Protein AF-X1JW40-F1 (afdb_monomer)

pLDDT: mean 89.61, std 9.8, range [44.59, 98.31]

Solvent-accessible surface area (backbone atoms only — not comparable to full-atom values): 8718 Å² total; per-residue (Å²): 140,70,78,80,78,55,63,62,66,61,51,50,52,54,52,51,51,52,53,52,46,55,54,49,53,51,51,50,53,51,49,54,50,51,51,52,48,48,53,52,32,52,54,40,53,53,60,67,44,43,33,57,51,41,25,70,76,31,72,86,69,61,15,55,63,53,16,50,55,41,64,71,29,69,68,41,50,51,38,54,53,48,33,69,74,57,43,53,70,64,33,41,51,29,46,51,54,35,50,52,49,52,53,48,26,65,77,68,67,59,78,57,70,66,59,52,49,44,32,51,14,37,27,55,44,35,46,46,28,72,76,65,47,71,86,62,87,73,52,30,63,64,69,36,52,92,82,37,98,64,49,73,72,66,77,78,117

Sequence (157 aa):
MNWLQNPGPALLMVLGGIITWLIKSKIEGLQAIEEKLRKERRSIYTQILDPYICLFADIKSKGPNEALKKITSFNYKKTAFNLNLFGSDEVVWANNNFMKHAYKAETTGIQDPKEMMRLWGKLLLEIRKSLGNKKTKLDEFDMLRAMVKDIDKLEHK

Structure (mmCIF, N/CA/C/O backbone):
data_AF-X1JW40-F1
#
_entry.id   AF-X1JW40-F1
#
loop_
_atom_site.group_PDB
_atom_site.id
_atom_site.type_symbol
_atom_site.label_atom_id
_atom_site.label_alt_id
_atom_site.label_comp_id
_atom_site.label_asym_id
_atom_site.label_entity_id
_atom_site.label_seq_id
_atom_site.pdbx_PDB_ins_code
_atom_site.Cartn_x
_atom_site.Cartn_y
_atom_site.Cartn_z
_atom_site.occupancy
_atom_site.B_iso_or_equiv
_atom_site.auth_seq_id
_atom_site.auth_comp_id
_atom_site.auth_asym_id
_atom_site.auth_atom_id
_atom_site.pdbx_PDB_model_num
ATOM 1 N N . MET A 1 1 ? 43.876 -11.077 -50.157 1.00 48.00 1 MET A N 1
ATOM 2 C CA . MET A 1 1 ? 43.421 -10.186 -49.068 1.00 48.00 1 MET A CA 1
ATOM 3 C C . MET A 1 1 ? 42.065 -9.627 -49.499 1.00 48.00 1 MET A C 1
ATOM 5 O O . MET A 1 1 ? 42.013 -8.538 -50.042 1.00 48.00 1 MET A O 1
ATOM 9 N N . ASN A 1 2 ? 40.988 -10.423 -49.383 1.00 54.75 2 ASN A N 1
ATOM 10 C CA . ASN A 1 2 ? 39.718 -10.184 -50.111 1.00 54.75 2 ASN A CA 1
ATOM 11 C C . ASN A 1 2 ? 38.541 -9.782 -49.201 1.00 54.75 2 ASN A C 1
ATOM 13 O O . ASN A 1 2 ? 37.420 -9.629 -49.673 1.00 54.75 2 ASN A O 1
ATOM 17 N N . TRP A 1 3 ? 38.773 -9.586 -47.900 1.00 54.97 3 TRP A N 1
ATOM 18 C CA . TRP A 1 3 ? 37.713 -9.218 -46.951 1.00 54.97 3 TRP A CA 1
ATOM 19 C C . TRP A 1 3 ? 37.296 -7.735 -47.041 1.00 54.97 3 TRP A C 1
ATOM 21 O O . TRP A 1 3 ? 36.278 -7.357 -46.476 1.00 54.97 3 TRP A O 1
ATOM 31 N N . LEU A 1 4 ? 38.037 -6.916 -47.801 1.00 56.97 4 LEU A N 1
ATOM 32 C CA . LEU A 1 4 ? 37.751 -5.495 -48.050 1.00 56.97 4 LEU A CA 1
ATOM 33 C C . LEU A 1 4 ? 36.862 -5.225 -49.282 1.00 56.97 4 LEU A C 1
ATOM 35 O O . LEU A 1 4 ? 36.508 -4.076 -49.518 1.00 56.97 4 LEU A O 1
ATOM 39 N N . GLN A 1 5 ? 36.481 -6.244 -50.066 1.00 63.66 5 GLN A N 1
ATOM 40 C CA . GLN A 1 5 ? 35.640 -6.050 -51.264 1.00 63.66 5 GLN A CA 1
ATOM 41 C C . GLN A 1 5 ? 34.130 -6.151 -50.999 1.00 63.66 5 GLN A C 1
ATOM 43 O O . GLN A 1 5 ? 33.344 -5.721 -51.839 1.00 63.66 5 GLN A O 1
ATOM 48 N N . ASN A 1 6 ? 33.706 -6.667 -49.840 1.00 70.94 6 ASN A N 1
ATOM 49 C CA . ASN A 1 6 ? 32.296 -6.691 -49.451 1.00 70.94 6 ASN A CA 1
ATOM 50 C C . ASN A 1 6 ? 32.097 -5.866 -48.167 1.00 70.94 6 ASN A C 1
ATOM 52 O O . ASN A 1 6 ? 32.351 -6.387 -47.082 1.00 70.94 6 ASN A O 1
ATOM 56 N N . PRO A 1 7 ? 31.650 -4.598 -48.247 1.00 75.00 7 PRO A N 1
ATOM 57 C CA . PRO A 1 7 ? 31.429 -3.762 -47.065 1.00 75.00 7 PRO A CA 1
ATOM 58 C C . PRO A 1 7 ? 30.207 -4.200 -46.236 1.00 75.00 7 PRO A C 1
ATOM 60 O O . PRO A 1 7 ? 30.015 -3.703 -45.126 1.00 75.00 7 PRO A O 1
ATOM 63 N N . GLY A 1 8 ? 29.396 -5.141 -46.741 1.00 81.12 8 GLY A N 1
ATOM 64 C CA . GLY A 1 8 ? 28.166 -5.620 -46.105 1.00 81.12 8 GLY A CA 1
ATOM 65 C C . GLY A 1 8 ? 28.334 -6.060 -44.644 1.00 81.12 8 GLY A C 1
ATOM 66 O O . GLY A 1 8 ? 27.628 -5.529 -43.789 1.00 81.12 8 GLY A O 1
ATOM 67 N N . PRO A 1 9 ? 29.278 -6.958 -44.301 1.00 86.81 9 PRO A N 1
ATOM 68 C CA . PRO A 1 9 ? 29.478 -7.407 -42.921 1.00 86.81 9 PRO A CA 1
ATOM 69 C C . PRO A 1 9 ? 29.892 -6.285 -41.956 1.00 86.81 9 PRO A C 1
ATOM 71 O O . PRO A 1 9 ? 29.423 -6.249 -40.821 1.00 86.81 9 PRO A O 1
ATOM 74 N N . ALA A 1 10 ? 30.731 -5.343 -42.400 1.00 84.56 10 ALA A N 1
ATOM 75 C CA . ALA A 1 10 ? 31.158 -4.210 -41.577 1.00 84.56 10 ALA A CA 1
ATOM 76 C C . ALA A 1 10 ? 30.002 -3.228 -41.320 1.00 84.56 10 ALA A C 1
ATOM 78 O O . ALA A 1 10 ? 29.781 -2.816 -40.182 1.00 84.56 10 ALA A O 1
ATOM 79 N N . LEU A 1 11 ? 29.214 -2.919 -42.355 1.00 87.75 11 LEU A N 1
ATOM 80 C CA . LEU A 1 11 ? 27.991 -2.120 -42.239 1.00 87.75 11 LEU A CA 1
ATOM 81 C C . LEU A 1 11 ? 26.976 -2.768 -41.295 1.00 87.75 11 LEU A C 1
ATOM 83 O O . LEU A 1 11 ? 26.414 -2.084 -40.443 1.00 87.75 11 LEU A O 1
ATOM 87 N N . LEU A 1 12 ? 26.777 -4.085 -41.391 1.00 89.88 12 LEU A N 1
ATOM 88 C CA . LEU A 1 12 ? 25.870 -4.820 -40.508 1.00 89.88 12 LEU A CA 1
ATOM 89 C C . LEU A 1 12 ? 26.315 -4.775 -39.043 1.00 89.88 12 LEU A C 1
ATOM 91 O O . LEU A 1 12 ? 25.472 -4.590 -38.168 1.00 89.88 12 LEU A O 1
ATOM 95 N N . MET A 1 13 ? 27.617 -4.889 -38.759 1.00 90.31 13 MET A N 1
ATOM 96 C CA . MET A 1 13 ? 28.132 -4.760 -37.389 1.00 90.31 13 MET A CA 1
ATOM 97 C C . MET A 1 13 ? 27.906 -3.356 -36.821 1.00 90.31 13 MET A C 1
ATOM 99 O O . MET A 1 13 ? 27.459 -3.219 -35.682 1.00 90.31 13 MET A O 1
ATOM 103 N N . VAL A 1 14 ? 28.162 -2.314 -37.618 1.00 91.56 14 VAL A N 1
ATOM 104 C CA . VAL A 1 14 ? 27.939 -0.921 -37.199 1.00 91.56 14 VAL A CA 1
ATOM 105 C C . VAL A 1 14 ? 26.451 -0.658 -36.954 1.00 91.56 14 VAL A C 1
ATOM 107 O O . VAL A 1 14 ? 26.084 -0.148 -35.895 1.00 91.56 14 VAL A O 1
ATOM 110 N N . LEU A 1 15 ? 25.580 -1.062 -37.882 1.00 92.31 15 LEU A N 1
ATOM 111 C CA . LEU A 1 15 ? 24.129 -0.916 -37.740 1.00 92.31 15 LEU A CA 1
ATOM 112 C C . LEU A 1 15 ? 23.596 -1.709 -36.540 1.00 92.31 15 LEU A C 1
ATOM 114 O O . LEU A 1 15 ? 22.801 -1.184 -35.762 1.00 92.31 15 LEU A O 1
ATOM 118 N N . GLY A 1 16 ? 24.078 -2.937 -36.339 1.00 92.94 16 GLY A N 1
ATOM 119 C CA . GLY A 1 16 ? 23.731 -3.764 -35.185 1.00 92.94 16 GLY A CA 1
ATOM 120 C C . GLY A 1 16 ? 24.143 -3.128 -33.856 1.00 92.94 16 GLY A C 1
ATOM 121 O O . GLY A 1 16 ? 23.356 -3.127 -32.905 1.00 92.94 16 GLY A O 1
ATOM 122 N N . GLY A 1 17 ? 25.331 -2.516 -33.796 1.00 94.62 17 GLY A N 1
ATOM 123 C CA . GLY A 1 17 ? 25.791 -1.758 -32.631 1.00 94.62 17 GLY A CA 1
ATOM 124 C C . GLY A 1 17 ? 24.898 -0.554 -32.323 1.00 94.62 17 GLY A C 1
ATOM 125 O O . GLY A 1 17 ? 24.481 -0.378 -31.177 1.00 94.62 17 GLY A O 1
ATOM 126 N N . ILE A 1 18 ? 24.536 0.228 -33.346 1.00 94.44 18 ILE A N 1
ATOM 127 C CA . ILE A 1 18 ? 23.662 1.404 -33.201 1.00 94.44 18 ILE A CA 1
ATOM 128 C C . ILE A 1 18 ? 22.269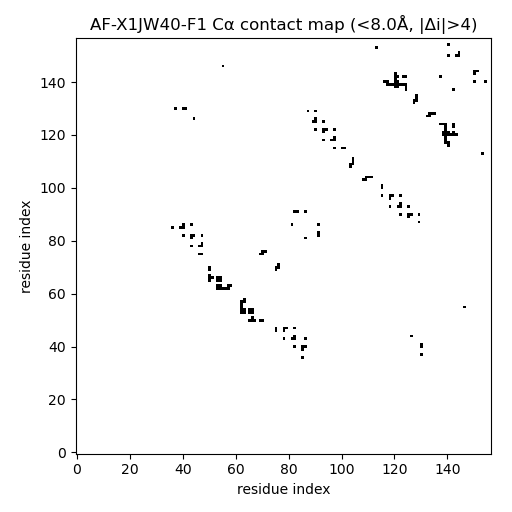 0.993 -32.708 1.00 94.44 18 ILE A C 1
ATOM 130 O O . ILE A 1 18 ? 21.763 1.572 -31.746 1.00 94.44 18 ILE A O 1
ATOM 134 N N . ILE A 1 19 ? 21.659 -0.032 -33.313 1.00 94.44 19 ILE A N 1
ATOM 135 C CA . ILE A 1 19 ? 20.331 -0.528 -32.916 1.00 94.44 19 ILE A CA 1
ATOM 136 C C . ILE A 1 19 ? 20.352 -1.030 -31.467 1.00 94.44 19 ILE A C 1
ATOM 138 O O . ILE A 1 19 ? 19.487 -0.662 -30.670 1.00 94.44 19 ILE A O 1
ATOM 142 N N . THR A 1 20 ? 21.364 -1.821 -31.102 1.00 94.75 20 THR A N 1
ATOM 143 C CA . THR A 1 20 ? 21.522 -2.344 -29.735 1.00 94.75 20 THR A CA 1
ATOM 144 C C . THR A 1 20 ? 21.665 -1.212 -28.721 1.00 94.75 20 THR A C 1
ATOM 146 O O . THR A 1 20 ? 21.021 -1.238 -27.671 1.00 94.75 20 THR A O 1
ATOM 149 N N . TRP A 1 21 ? 22.460 -0.187 -29.039 1.00 95.25 21 TRP A N 1
ATOM 150 C CA . TRP A 1 21 ? 22.638 0.982 -28.181 1.00 95.25 21 TRP A CA 1
ATOM 151 C C . TRP A 1 21 ? 21.336 1.774 -27.999 1.00 95.25 21 TRP A C 1
ATOM 153 O O . TRP A 1 21 ? 20.996 2.125 -26.870 1.00 95.25 21 TRP A O 1
ATOM 163 N N . LEU A 1 22 ? 20.560 1.989 -29.067 1.00 95.12 22 LEU A N 1
ATOM 164 C CA . LEU A 1 22 ? 19.271 2.689 -28.990 1.00 95.12 22 LEU A CA 1
ATOM 165 C C . LEU A 1 22 ? 18.255 1.947 -28.112 1.00 95.12 22 LEU A C 1
ATOM 167 O O . LEU A 1 22 ? 17.568 2.570 -27.299 1.00 95.12 22 LEU A O 1
ATOM 171 N N . ILE A 1 23 ? 18.167 0.620 -28.250 1.00 94.50 23 ILE A N 1
ATOM 172 C CA . ILE A 1 23 ? 17.291 -0.214 -27.416 1.00 94.50 23 ILE A CA 1
ATOM 173 C C . ILE A 1 23 ? 17.741 -0.144 -25.955 1.00 94.50 23 ILE A C 1
ATOM 175 O O . ILE A 1 23 ? 16.928 0.143 -25.074 1.00 94.50 23 ILE A O 1
ATOM 179 N N . LYS A 1 24 ? 19.038 -0.348 -25.697 1.00 94.50 24 LYS A N 1
ATOM 180 C CA . LYS A 1 24 ? 19.620 -0.282 -24.352 1.00 94.50 24 LYS A CA 1
ATOM 181 C C . LYS A 1 24 ? 19.361 1.074 -23.690 1.00 94.50 24 LYS A C 1
ATOM 183 O O . LYS A 1 24 ? 18.864 1.107 -22.571 1.00 94.50 24 LYS A O 1
ATOM 188 N N . SER A 1 25 ? 19.591 2.174 -24.406 1.00 93.38 25 SER A N 1
ATOM 189 C CA . SER A 1 25 ? 19.365 3.535 -23.905 1.00 93.38 25 SER A CA 1
ATOM 190 C C . SER A 1 25 ? 17.902 3.775 -23.502 1.00 93.38 25 SER A C 1
ATOM 192 O O . SER A 1 25 ? 17.632 4.360 -22.452 1.00 93.38 25 SER A O 1
ATOM 194 N N . LYS A 1 26 ? 16.935 3.267 -24.281 1.00 92.94 26 LYS A N 1
ATOM 195 C CA . LYS A 1 26 ? 15.509 3.348 -23.918 1.00 92.94 26 LYS A CA 1
ATOM 196 C C . LYS A 1 26 ? 15.183 2.531 -22.669 1.00 92.94 26 LYS A C 1
ATOM 198 O O . LYS A 1 26 ? 14.447 3.013 -21.812 1.00 92.94 26 LYS A O 1
ATOM 203 N N . ILE A 1 27 ? 15.724 1.317 -22.562 1.00 94.19 27 ILE A N 1
ATOM 204 C CA . ILE A 1 27 ? 15.516 0.446 -21.398 1.00 94.19 27 ILE A CA 1
ATOM 205 C C . ILE A 1 27 ? 16.084 1.097 -20.134 1.00 94.19 27 ILE A C 1
ATOM 207 O O . ILE A 1 27 ? 15.389 1.158 -19.125 1.00 94.19 27 ILE A O 1
ATOM 211 N N . GLU A 1 28 ? 17.301 1.636 -20.194 1.00 93.56 28 GLU A N 1
ATOM 212 C CA . GLU A 1 28 ? 17.934 2.340 -19.072 1.00 93.56 28 GLU A CA 1
ATOM 213 C C . GLU A 1 28 ? 17.123 3.570 -18.646 1.00 93.56 28 GLU A C 1
ATOM 215 O O . GLU A 1 28 ? 16.901 3.787 -17.455 1.00 93.56 28 GLU A O 1
ATOM 220 N N . GLY A 1 29 ? 16.602 4.338 -19.610 1.00 92.12 29 GLY A N 1
ATOM 221 C CA . GLY A 1 29 ? 15.713 5.467 -19.330 1.00 92.12 29 GLY A CA 1
ATOM 222 C C . GLY A 1 29 ? 14.433 5.046 -18.600 1.00 92.12 29 GLY A C 1
ATOM 223 O O . GLY A 1 29 ? 14.050 5.669 -17.608 1.00 92.12 29 GLY A O 1
ATOM 224 N N . LEU A 1 30 ? 13.794 3.960 -19.045 1.00 90.88 30 LEU A N 1
ATOM 225 C CA . LEU A 1 30 ? 12.601 3.406 -18.398 1.00 90.88 30 LEU A CA 1
ATOM 226 C C . LEU A 1 30 ? 12.904 2.881 -16.993 1.00 90.88 30 LEU A C 1
ATOM 228 O O . LEU A 1 30 ? 12.144 3.152 -16.065 1.00 90.88 30 LEU A O 1
ATOM 232 N N . GLN A 1 31 ? 14.027 2.187 -16.816 1.00 91.25 31 GLN A N 1
ATOM 233 C CA . GLN A 1 31 ? 14.470 1.696 -15.513 1.00 91.25 31 GLN A CA 1
ATOM 234 C C . GLN A 1 31 ? 14.739 2.845 -14.538 1.00 91.25 31 GLN A C 1
ATOM 236 O O . GLN A 1 31 ? 14.289 2.786 -13.396 1.00 91.25 31 GLN A O 1
ATOM 241 N N . ALA A 1 32 ? 15.392 3.919 -14.988 1.00 93.25 32 ALA A N 1
ATOM 242 C CA . ALA A 1 32 ? 15.649 5.095 -14.162 1.00 93.25 32 ALA A CA 1
ATOM 243 C C . ALA A 1 32 ? 14.350 5.802 -13.735 1.00 93.25 32 ALA A C 1
ATOM 245 O O . ALA A 1 32 ? 14.230 6.257 -12.593 1.00 93.25 32 ALA A O 1
ATOM 246 N N . ILE A 1 33 ? 13.358 5.886 -14.629 1.00 90.00 33 ILE A N 1
ATOM 247 C CA . ILE A 1 33 ? 12.022 6.402 -14.298 1.00 90.00 33 ILE A CA 1
ATOM 248 C C . ILE A 1 33 ? 11.337 5.480 -13.284 1.00 90.00 33 ILE A C 1
ATOM 250 O O . ILE A 1 33 ? 10.818 5.959 -12.274 1.00 90.00 33 ILE A O 1
ATOM 254 N N . GLU A 1 34 ? 11.364 4.166 -13.509 1.00 88.12 34 GLU A N 1
ATOM 255 C CA . GLU A 1 34 ? 10.744 3.193 -12.611 1.00 88.12 34 GLU A CA 1
ATOM 256 C C . GLU A 1 34 ? 11.374 3.230 -11.214 1.00 88.12 34 GLU A C 1
ATOM 258 O O . GLU A 1 34 ? 10.661 3.167 -10.212 1.00 88.12 34 GLU A O 1
ATOM 263 N N . GLU A 1 35 ? 12.693 3.380 -11.125 1.00 90.19 35 GLU A N 1
ATOM 264 C CA . GLU A 1 35 ? 13.419 3.465 -9.862 1.00 90.19 35 GLU A CA 1
ATOM 265 C C . GLU A 1 35 ? 13.068 4.742 -9.089 1.00 90.19 35 GLU A C 1
ATOM 267 O O . GLU A 1 35 ? 12.774 4.678 -7.889 1.00 90.19 35 GLU A O 1
ATOM 272 N N . LYS A 1 36 ? 12.984 5.890 -9.779 1.00 91.31 36 LYS A N 1
ATOM 273 C CA . LYS A 1 36 ? 12.494 7.145 -9.186 1.00 91.31 36 LYS A CA 1
ATOM 274 C C . LYS A 1 36 ? 11.060 7.002 -8.674 1.00 91.31 36 LYS A C 1
ATOM 276 O O . LYS A 1 36 ? 10.797 7.325 -7.517 1.00 91.31 36 LYS A O 1
ATOM 281 N N . LEU A 1 37 ? 10.155 6.452 -9.485 1.00 89.94 37 LEU A N 1
ATOM 282 C CA . LEU A 1 37 ? 8.763 6.210 -9.092 1.00 89.94 37 LEU A CA 1
ATOM 283 C C . LEU A 1 37 ? 8.656 5.217 -7.932 1.00 89.94 37 LEU A C 1
ATOM 285 O O . LEU A 1 37 ? 7.814 5.370 -7.052 1.00 89.94 37 LEU A O 1
ATOM 289 N N . ARG A 1 38 ? 9.502 4.184 -7.895 1.00 90.38 38 ARG A N 1
ATOM 290 C CA . ARG A 1 38 ? 9.545 3.217 -6.791 1.00 90.38 38 ARG A CA 1
ATOM 291 C C . ARG A 1 38 ? 9.992 3.885 -5.492 1.00 90.38 38 ARG A C 1
ATOM 293 O O . ARG A 1 38 ? 9.405 3.608 -4.447 1.00 90.38 38 ARG A O 1
ATOM 300 N N . LYS A 1 39 ? 10.988 4.774 -5.548 1.00 92.56 39 LYS A N 1
ATOM 301 C CA . LYS A 1 39 ? 11.441 5.553 -4.388 1.00 92.56 39 LYS A CA 1
ATOM 302 C C . LYS A 1 39 ? 10.341 6.484 -3.872 1.00 92.56 39 LYS A C 1
ATOM 304 O O . LYS A 1 39 ? 10.094 6.502 -2.666 1.00 92.56 39 LYS A O 1
ATOM 309 N N . GLU A 1 40 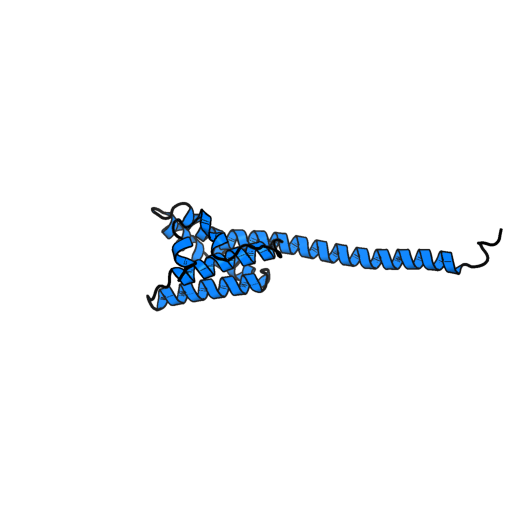? 9.649 7.178 -4.773 1.00 94.38 40 GLU A N 1
ATOM 310 C CA . GLU A 1 40 ? 8.534 8.066 -4.422 1.00 94.38 40 GLU A CA 1
ATOM 311 C C . GLU A 1 40 ? 7.376 7.285 -3.786 1.00 94.38 40 GLU A C 1
ATOM 313 O O . GLU A 1 40 ? 6.946 7.590 -2.673 1.00 94.38 40 GLU A O 1
ATOM 318 N N . ARG A 1 41 ? 6.958 6.181 -4.420 1.00 94.69 41 ARG A N 1
ATOM 319 C CA . ARG A 1 41 ? 5.950 5.258 -3.878 1.00 94.69 41 ARG A CA 1
ATOM 320 C C . ARG A 1 41 ? 6.311 4.755 -2.494 1.00 94.69 41 ARG A C 1
ATOM 322 O O . ARG A 1 41 ? 5.474 4.799 -1.604 1.00 94.69 41 ARG A O 1
ATOM 329 N N . ARG A 1 42 ? 7.555 4.312 -2.283 1.00 95.38 42 ARG A N 1
ATOM 330 C CA . ARG A 1 42 ? 8.016 3.849 -0.967 1.00 95.38 42 ARG A CA 1
ATOM 331 C C . ARG A 1 42 ? 7.835 4.925 0.099 1.00 95.38 42 ARG A C 1
ATOM 333 O O . ARG A 1 42 ? 7.372 4.608 1.188 1.00 95.38 42 ARG A O 1
ATOM 340 N N . SER A 1 43 ? 8.181 6.174 -0.211 1.00 96.12 43 SER A N 1
ATOM 341 C CA . SER A 1 43 ? 7.991 7.298 0.711 1.00 96.12 43 SER A CA 1
ATOM 342 C C . SER A 1 43 ? 6.513 7.503 1.051 1.00 96.12 43 SER A C 1
ATOM 344 O O . SER A 1 43 ? 6.152 7.565 2.226 1.00 96.12 43 SER A O 1
ATOM 346 N N . ILE A 1 44 ? 5.650 7.537 0.033 1.00 97.12 44 ILE A N 1
ATOM 347 C CA . ILE A 1 44 ? 4.203 7.726 0.198 1.00 97.12 44 ILE A CA 1
ATOM 348 C C . ILE A 1 44 ? 3.585 6.576 0.997 1.00 97.12 44 ILE A C 1
ATOM 350 O O . ILE A 1 44 ? 2.821 6.816 1.928 1.00 97.12 44 ILE A O 1
ATOM 354 N N . TYR A 1 45 ? 3.940 5.331 0.676 1.00 96.81 45 TYR A N 1
ATOM 355 C CA . TYR A 1 45 ? 3.435 4.146 1.362 1.00 96.81 45 TYR A CA 1
ATOM 356 C C . TYR A 1 45 ? 3.860 4.123 2.829 1.00 96.81 45 TYR A C 1
ATOM 358 O O . TYR A 1 45 ? 3.039 3.863 3.696 1.00 96.81 45 TYR A O 1
ATOM 366 N N . THR A 1 46 ? 5.105 4.462 3.158 1.00 95.19 46 THR A N 1
ATOM 367 C CA . THR A 1 46 ? 5.508 4.559 4.569 1.00 95.19 46 THR A CA 1
ATOM 368 C C . THR A 1 46 ? 4.692 5.619 5.310 1.00 95.19 46 THR A C 1
ATOM 370 O O . THR A 1 46 ? 4.208 5.369 6.409 1.00 95.19 46 THR A O 1
ATOM 373 N N . GLN A 1 47 ? 4.487 6.787 4.697 1.00 96.00 47 GLN A N 1
ATOM 374 C CA . GLN A 1 47 ? 3.738 7.882 5.314 1.00 96.00 47 GLN A CA 1
ATOM 375 C C . GLN A 1 47 ? 2.240 7.573 5.474 1.00 96.00 47 GLN A C 1
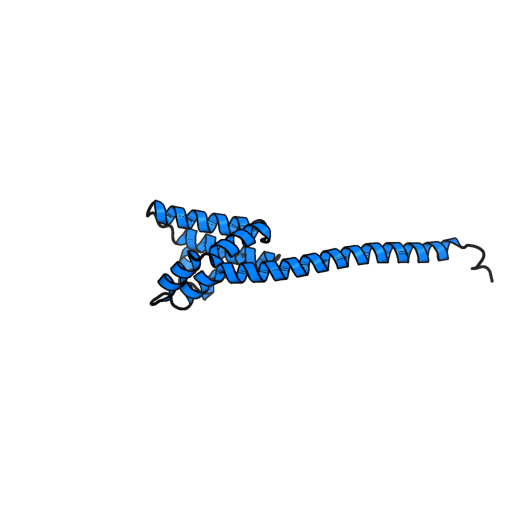ATOM 377 O O . GLN A 1 47 ? 1.647 7.991 6.466 1.00 96.00 47 GLN A O 1
ATOM 382 N N . ILE A 1 48 ? 1.619 6.840 4.538 1.00 95.75 48 ILE A N 1
ATOM 383 C CA . ILE A 1 48 ? 0.207 6.445 4.672 1.00 95.75 48 ILE A CA 1
ATOM 384 C C . ILE A 1 48 ? 0.018 5.376 5.754 1.00 95.75 48 ILE A C 1
ATOM 386 O O . ILE A 1 48 ? -1.029 5.329 6.395 1.00 95.75 48 ILE A O 1
ATOM 390 N N . LEU A 1 49 ? 1.035 4.538 5.984 1.00 94.81 49 LEU A N 1
ATOM 391 C CA . LEU A 1 49 ? 1.006 3.489 7.003 1.00 94.81 49 LEU A CA 1
ATOM 392 C C . LEU A 1 49 ? 1.331 4.010 8.414 1.00 94.81 49 LEU A C 1
ATOM 394 O O . LEU A 1 49 ? 0.953 3.372 9.394 1.00 94.81 49 LEU A O 1
ATOM 398 N N . ASP A 1 50 ? 1.986 5.167 8.529 1.00 93.06 50 ASP A N 1
ATOM 399 C CA . ASP A 1 50 ? 2.481 5.737 9.790 1.00 93.06 50 ASP A CA 1
ATOM 400 C C . ASP A 1 50 ? 1.438 5.805 10.928 1.00 93.06 50 ASP A C 1
ATOM 402 O O . ASP A 1 50 ? 1.744 5.353 12.034 1.00 93.06 50 ASP A O 1
ATOM 406 N N . PRO A 1 51 ? 0.184 6.257 10.714 1.00 92.06 51 PRO A N 1
ATOM 407 C CA . PRO A 1 51 ? -0.793 6.279 11.801 1.00 92.06 51 PRO A CA 1
ATOM 408 C C . PRO A 1 51 ? -1.138 4.884 12.330 1.00 92.06 51 PRO A C 1
ATOM 410 O O . PRO A 1 51 ? -1.370 4.716 13.525 1.00 92.06 51 PRO A O 1
ATOM 413 N N . TYR A 1 52 ? -1.147 3.875 11.460 1.00 88.69 52 TYR A N 1
ATOM 414 C CA . TYR A 1 52 ? -1.424 2.496 11.851 1.00 88.69 52 TYR A CA 1
ATOM 415 C C . TYR A 1 52 ? -0.234 1.893 12.595 1.00 88.69 52 TYR A C 1
ATOM 417 O O . TYR A 1 52 ? -0.429 1.179 13.572 1.00 88.69 52 TYR A O 1
ATOM 425 N N . ILE A 1 53 ? 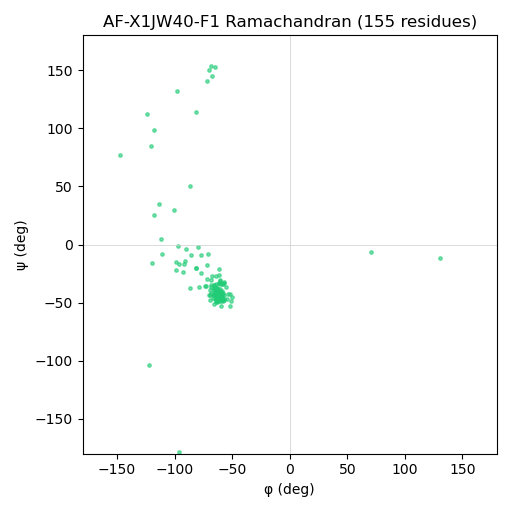0.998 2.240 12.210 1.00 87.00 53 ILE A N 1
ATOM 426 C CA . ILE A 1 53 ? 2.195 1.866 12.976 1.00 87.00 53 ILE A CA 1
ATOM 427 C C . ILE A 1 53 ? 2.099 2.426 14.402 1.00 87.00 53 ILE A C 1
ATOM 429 O O . ILE A 1 53 ? 2.311 1.681 15.356 1.00 87.00 53 ILE A O 1
ATOM 433 N N . CYS A 1 54 ? 1.704 3.696 14.565 1.00 86.62 54 CYS A N 1
ATOM 434 C CA . CYS A 1 54 ? 1.463 4.285 15.888 1.00 86.62 54 CYS A CA 1
ATOM 435 C C . CYS A 1 54 ? 0.369 3.547 16.672 1.00 86.62 54 CYS A C 1
ATOM 437 O O . CYS A 1 54 ? 0.541 3.288 17.862 1.00 86.62 54 CYS A O 1
ATOM 439 N N . LEU A 1 55 ? -0.731 3.175 16.010 1.00 86.75 55 LEU A N 1
ATOM 440 C CA . LEU A 1 55 ? -1.808 2.405 16.630 1.00 86.75 55 LEU A CA 1
ATOM 441 C C . LEU A 1 55 ? -1.305 1.055 17.166 1.00 86.75 55 LEU A C 1
ATOM 443 O O . LEU A 1 55 ? -1.609 0.702 18.302 1.00 86.75 55 LEU A O 1
ATOM 447 N N . PHE A 1 56 ? -0.529 0.312 16.372 1.00 81.12 56 PHE A N 1
ATOM 448 C CA . PHE A 1 56 ? -0.031 -1.016 16.747 1.00 81.12 56 PHE A CA 1
ATOM 449 C C . PHE A 1 56 ? 1.146 -0.980 17.732 1.00 81.12 56 PHE A C 1
ATOM 451 O O . PHE A 1 56 ? 1.326 -1.940 18.480 1.00 81.12 56 PHE A O 1
ATOM 458 N N . ALA A 1 57 ? 1.921 0.107 17.772 1.00 84.44 57 ALA A N 1
ATOM 459 C CA . ALA A 1 57 ? 3.008 0.276 18.737 1.00 84.44 57 ALA A CA 1
ATOM 460 C C . ALA A 1 57 ? 2.495 0.375 20.185 1.00 84.44 57 ALA A C 1
ATOM 462 O O . ALA A 1 57 ? 3.144 -0.125 21.102 1.00 84.44 57 ALA A O 1
ATOM 463 N N . ASP A 1 58 ? 1.325 0.987 20.389 1.00 82.50 58 ASP A N 1
ATOM 464 C CA . ASP A 1 58 ? 0.706 1.124 21.707 1.00 82.50 58 ASP A CA 1
ATOM 465 C C . ASP A 1 58 ? -0.827 1.105 21.624 1.00 82.50 58 ASP A C 1
ATOM 467 O O . ASP A 1 58 ? -1.510 2.122 21.755 1.00 82.50 58 ASP A O 1
ATOM 471 N N . ILE A 1 59 ? -1.376 -0.095 21.441 1.00 77.19 59 ILE A N 1
ATOM 472 C CA . ILE A 1 59 ? -2.823 -0.317 21.294 1.00 77.19 59 ILE A CA 1
ATOM 473 C C . ILE A 1 59 ? -3.597 0.068 22.570 1.00 77.19 59 ILE A C 1
ATOM 475 O O . ILE A 1 59 ? -4.780 0.394 22.501 1.00 77.19 59 ILE A O 1
ATOM 479 N N . LYS A 1 60 ? -2.958 0.002 23.748 1.00 72.38 60 LYS A N 1
ATOM 480 C CA . LYS A 1 60 ? -3.641 0.081 25.052 1.00 72.38 60 LYS A CA 1
ATOM 481 C C . LYS A 1 60 ? -3.595 1.457 25.711 1.00 72.38 60 LYS A C 1
ATOM 483 O O . LYS A 1 60 ? -4.338 1.658 26.669 1.00 72.38 60 LYS A O 1
ATOM 488 N N . SER A 1 61 ? -2.731 2.369 25.262 1.00 81.00 61 SER A N 1
ATOM 489 C CA . SER A 1 61 ? -2.575 3.681 25.897 1.00 81.00 61 SER A CA 1
ATOM 490 C C . SER A 1 61 ? -2.829 4.844 24.927 1.00 81.00 61 SER A C 1
ATOM 492 O O . SER A 1 61 ? -3.985 5.142 24.627 1.00 81.00 61 SER A O 1
ATOM 494 N N . LYS A 1 62 ? -1.802 5.531 24.428 1.00 81.00 62 LYS A N 1
ATOM 495 C CA . LYS A 1 62 ? -1.933 6.773 23.652 1.00 81.00 62 LYS A CA 1
ATOM 496 C C . LYS A 1 62 ? -2.026 6.528 22.148 1.00 81.00 62 LYS A C 1
ATOM 498 O O . LYS A 1 62 ? -2.490 7.417 21.432 1.00 81.00 62 LYS A O 1
ATOM 503 N N . GLY A 1 63 ? -1.648 5.335 21.681 1.00 82.06 63 GLY A N 1
ATOM 504 C CA . GLY A 1 63 ? -1.595 4.981 20.261 1.00 82.06 63 GLY A CA 1
ATOM 505 C C . GLY A 1 63 ? -2.877 5.292 19.483 1.00 82.06 63 GLY A C 1
ATOM 506 O O . GLY A 1 63 ? -2.775 5.962 18.455 1.00 82.06 63 GLY A O 1
ATOM 507 N N . PRO A 1 64 ? -4.087 4.924 19.956 1.00 85.12 64 PRO A N 1
ATOM 508 C CA . PRO A 1 64 ? -5.330 5.236 19.245 1.00 85.12 64 PRO A CA 1
ATOM 509 C C . PRO A 1 64 ? -5.569 6.737 19.033 1.00 85.12 64 PRO A C 1
ATOM 511 O O . PRO A 1 64 ? -5.899 7.166 17.926 1.00 85.12 64 PRO A O 1
ATOM 514 N N . ASN A 1 65 ? -5.347 7.554 20.066 1.00 86.19 65 ASN A N 1
ATOM 515 C CA . ASN A 1 65 ? -5.546 9.003 19.989 1.00 86.19 65 ASN A CA 1
ATOM 516 C C . ASN A 1 65 ? -4.499 9.673 19.087 1.00 86.19 65 ASN A C 1
ATOM 518 O O . ASN A 1 65 ? -4.821 10.578 18.313 1.00 86.19 65 ASN A O 1
ATOM 522 N N . GLU A 1 66 ? -3.246 9.222 19.151 1.00 89.12 66 GLU A N 1
ATOM 523 C CA . GLU A 1 66 ? -2.173 9.724 18.289 1.00 89.12 66 GLU A CA 1
ATOM 524 C C . GLU A 1 66 ? -2.373 9.331 16.823 1.00 89.12 66 GLU A C 1
ATOM 526 O O . GLU A 1 66 ? -2.212 10.170 15.931 1.00 89.12 66 GLU A O 1
ATOM 531 N N . ALA A 1 67 ? -2.786 8.088 16.566 1.00 89.44 67 ALA A N 1
ATOM 532 C CA . ALA A 1 67 ? -3.140 7.609 15.237 1.00 89.44 67 ALA A CA 1
ATOM 533 C C . ALA A 1 67 ? -4.278 8.446 14.638 1.00 89.44 67 ALA A C 1
ATOM 535 O O . ALA A 1 67 ? -4.161 8.938 13.513 1.00 89.44 67 ALA A O 1
ATOM 536 N N . LEU A 1 68 ? -5.340 8.696 15.410 1.00 88.31 68 LEU A N 1
ATOM 537 C CA . LEU A 1 68 ? -6.466 9.521 14.972 1.00 88.31 68 LEU A CA 1
ATOM 538 C C . LEU A 1 68 ? -6.036 10.961 14.648 1.00 88.31 68 LEU A C 1
ATOM 540 O O . LEU A 1 68 ? -6.415 11.514 13.609 1.00 88.31 68 LEU A O 1
ATOM 544 N N . LYS A 1 69 ? -5.185 11.560 15.490 1.00 92.00 69 LYS A N 1
ATOM 545 C CA . LYS A 1 69 ? -4.616 12.893 15.241 1.00 92.00 69 LYS A CA 1
ATOM 546 C C . LYS A 1 69 ? -3.794 12.930 13.949 1.00 92.00 69 LYS A C 1
ATOM 548 O O . LYS A 1 69 ? -3.856 13.909 13.207 1.00 92.00 69 LYS A O 1
ATOM 553 N N . LYS A 1 70 ? -3.038 11.870 13.647 1.00 92.88 70 LYS A N 1
ATOM 554 C CA . LYS A 1 70 ? -2.273 11.771 12.396 1.00 92.88 70 LYS A CA 1
ATOM 555 C C . LYS A 1 70 ? -3.191 11.617 11.181 1.00 92.88 70 LYS A C 1
ATOM 557 O O . LYS A 1 70 ? -3.027 12.382 10.235 1.00 92.88 70 LYS A O 1
ATOM 562 N N . ILE A 1 71 ? -4.186 10.725 11.218 1.00 91.88 71 ILE A N 1
ATOM 563 C CA . ILE A 1 71 ? -5.129 10.473 10.102 1.00 91.88 71 ILE A CA 1
ATOM 564 C C . ILE A 1 71 ? -5.932 11.729 9.721 1.00 91.88 71 ILE A C 1
ATOM 566 O O . ILE A 1 71 ? -6.255 11.951 8.549 1.00 91.88 71 ILE A O 1
ATOM 570 N N . THR A 1 72 ? -6.260 12.571 10.700 1.00 90.56 72 THR A N 1
ATOM 571 C CA . THR A 1 72 ? -7.013 13.819 10.481 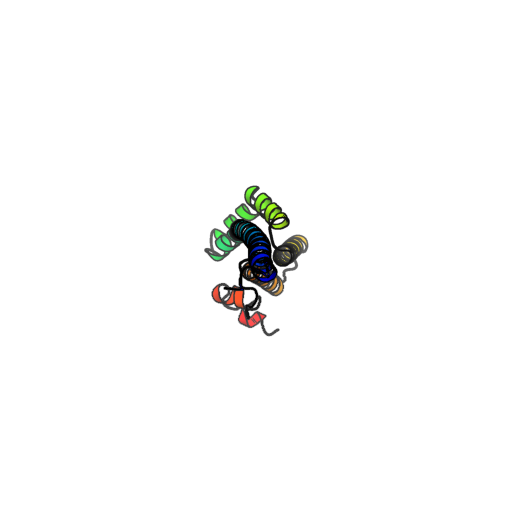1.00 90.56 72 THR A CA 1
ATOM 572 C C . THR A 1 72 ? -6.128 15.006 10.090 1.00 90.56 72 THR A C 1
ATOM 574 O O . THR A 1 72 ? -6.641 16.042 9.673 1.00 90.56 72 THR A O 1
ATOM 577 N N . SER A 1 73 ? -4.801 14.864 10.158 1.00 95.00 73 SER A N 1
ATOM 578 C CA . SER A 1 73 ? -3.864 15.946 9.849 1.00 95.00 73 SER A CA 1
ATOM 579 C C . SER A 1 73 ? -3.817 16.297 8.358 1.00 95.00 73 SER A C 1
ATOM 581 O O . SER A 1 73 ? -3.942 15.436 7.483 1.00 95.00 73 SER A O 1
ATOM 583 N N . PHE A 1 74 ? -3.526 17.568 8.059 1.00 96.12 74 PHE A N 1
ATOM 584 C CA . PHE A 1 74 ? -3.287 18.041 6.691 1.00 96.12 74 PHE A CA 1
ATOM 585 C C . PHE A 1 74 ? -2.206 17.225 5.968 1.00 96.12 74 PHE A C 1
ATOM 587 O O . PHE A 1 74 ? -2.382 16.855 4.809 1.00 96.12 74 PHE A O 1
ATOM 594 N N . ASN A 1 75 ? -1.108 16.899 6.658 1.00 95.00 75 ASN A N 1
ATOM 595 C CA . ASN A 1 75 ? -0.002 16.138 6.076 1.00 95.00 75 ASN A CA 1
ATOM 596 C C . ASN A 1 75 ? -0.447 14.748 5.628 1.00 95.00 75 ASN A C 1
ATOM 598 O O . ASN A 1 75 ? -0.133 14.342 4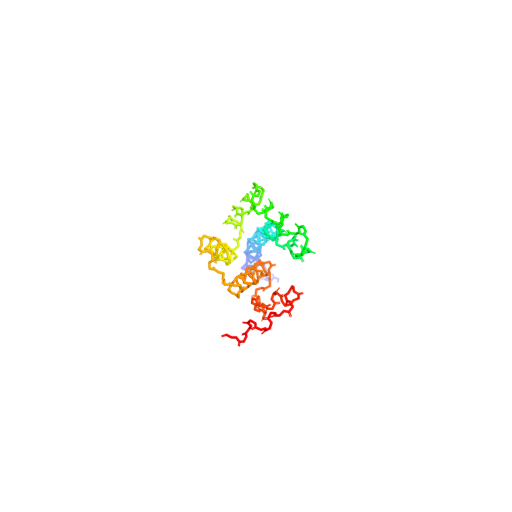.514 1.00 95.00 75 ASN A O 1
ATOM 602 N N . TYR A 1 76 ? -1.234 14.048 6.446 1.00 95.06 76 TYR A N 1
ATOM 603 C CA . TYR A 1 76 ? -1.771 12.751 6.053 1.00 95.06 76 TYR A CA 1
ATOM 604 C C . TYR A 1 76 ? -2.710 12.868 4.850 1.00 95.06 76 TYR A C 1
ATOM 606 O O . TYR A 1 76 ? -2.602 12.084 3.911 1.00 95.06 76 TYR A O 1
ATOM 614 N N . LYS A 1 77 ? -3.589 13.881 4.821 1.00 94.81 77 LYS A N 1
ATOM 615 C CA . LYS A 1 77 ? -4.470 14.118 3.666 1.00 94.81 77 LYS A CA 1
ATOM 616 C C . LYS A 1 77 ? -3.672 14.410 2.397 1.00 94.81 77 LYS A C 1
ATOM 618 O O . LYS A 1 77 ? -3.975 13.836 1.356 1.00 94.81 77 LYS A O 1
ATOM 623 N N . LYS A 1 78 ? -2.611 15.216 2.484 1.00 97.00 78 LYS A N 1
ATOM 624 C CA . LYS A 1 78 ? -1.677 15.452 1.375 1.00 97.00 78 LYS A CA 1
ATOM 625 C C . LYS A 1 78 ? -1.027 14.149 0.897 1.00 97.00 78 LYS A C 1
ATOM 627 O O . LYS A 1 78 ? -0.986 13.898 -0.304 1.00 97.00 78 LYS A O 1
ATOM 632 N N . THR A 1 79 ? -0.578 13.294 1.812 1.00 96.88 79 THR A N 1
ATOM 633 C CA . THR A 1 79 ? -0.030 11.973 1.469 1.00 96.88 79 THR A CA 1
ATOM 634 C C . THR A 1 79 ? -1.075 11.069 0.817 1.00 96.88 79 THR A C 1
ATOM 636 O O . THR A 1 79 ? -0.762 10.403 -0.165 1.00 96.88 79 THR A O 1
ATOM 639 N N . ALA A 1 80 ? -2.322 11.079 1.289 1.00 95.06 80 ALA A N 1
ATOM 640 C CA . ALA A 1 80 ? -3.422 10.340 0.671 1.00 95.06 80 ALA A CA 1
ATOM 641 C C . ALA A 1 80 ? -3.736 10.842 -0.751 1.00 95.06 80 ALA A C 1
ATOM 643 O O . ALA A 1 80 ? -4.006 10.039 -1.641 1.00 95.06 80 ALA A O 1
ATOM 644 N N . PHE A 1 81 ? -3.637 12.150 -1.010 1.00 95.94 81 PHE A N 1
ATOM 645 C CA . PHE A 1 81 ? -3.701 12.682 -2.376 1.00 95.94 81 PHE A CA 1
ATOM 646 C C . PHE A 1 81 ? -2.534 12.183 -3.232 1.00 95.94 81 PHE A C 1
ATOM 648 O O . PHE A 1 81 ? -2.761 11.677 -4.327 1.00 95.94 81 PHE A O 1
ATOM 655 N N . ASN A 1 82 ? -1.304 12.241 -2.720 1.00 96.75 82 ASN A N 1
ATOM 656 C CA . ASN A 1 82 ? -0.132 11.727 -3.432 1.00 96.75 82 ASN A CA 1
ATOM 657 C C . ASN A 1 82 ? -0.225 10.220 -3.710 1.00 96.75 82 ASN A C 1
ATOM 659 O O . ASN A 1 82 ? 0.242 9.765 -4.751 1.00 96.75 82 ASN A O 1
ATOM 663 N N . LEU A 1 83 ? -0.857 9.445 -2.825 1.00 97.38 83 LEU A N 1
ATOM 664 C CA . LEU A 1 83 ? -1.124 8.027 -3.053 1.00 97.38 83 LEU A CA 1
ATOM 665 C C . LEU A 1 83 ? -1.955 7.803 -4.319 1.00 97.38 83 LEU A C 1
ATOM 667 O O . LEU A 1 83 ? -1.622 6.909 -5.086 1.00 97.38 83 LEU A O 1
ATOM 671 N N . ASN A 1 84 ? -2.969 8.634 -4.571 1.00 95.38 84 ASN A N 1
ATOM 672 C CA . ASN A 1 84 ? -3.764 8.553 -5.799 1.00 95.38 84 ASN A CA 1
ATOM 673 C C . ASN A 1 84 ? -2.967 8.929 -7.058 1.00 95.38 84 ASN A C 1
ATOM 675 O O . ASN A 1 84 ? -3.303 8.469 -8.142 1.00 95.38 84 ASN A O 1
ATOM 679 N N . LEU A 1 85 ? -1.934 9.768 -6.933 1.00 94.56 85 LEU A N 1
ATOM 680 C CA . LEU A 1 85 ? -1.134 10.233 -8.072 1.00 94.56 85 LEU A CA 1
ATOM 681 C C . LEU A 1 85 ? 0.009 9.280 -8.430 1.00 94.56 85 LEU A C 1
ATOM 683 O O . LEU A 1 85 ? 0.342 9.126 -9.601 1.00 94.56 85 LEU A O 1
ATOM 687 N N . PHE A 1 86 ? 0.641 8.681 -7.420 1.00 94.44 86 PHE A N 1
ATOM 688 C CA . PHE A 1 86 ? 1.881 7.924 -7.598 1.00 94.44 86 PHE A CA 1
ATOM 689 C C . PHE A 1 86 ? 1.771 6.456 -7.192 1.00 94.44 86 PHE A C 1
ATOM 691 O O . PHE A 1 86 ? 2.658 5.673 -7.531 1.00 94.44 86 PHE A O 1
ATOM 698 N N . GLY A 1 87 ? 0.739 6.060 -6.442 1.00 94.62 87 GLY A N 1
ATOM 699 C CA . GLY A 1 87 ? 0.511 4.662 -6.088 1.00 94.62 87 GLY A CA 1
ATOM 700 C C . GLY A 1 87 ? 0.208 3.809 -7.321 1.00 94.62 87 GLY A C 1
ATOM 701 O O . GLY A 1 87 ? -0.300 4.317 -8.312 1.00 94.62 87 GLY A O 1
ATOM 702 N N . SER A 1 88 ? 0.524 2.509 -7.276 1.00 94.81 88 SER A N 1
ATOM 703 C CA . SER A 1 88 ? -0.000 1.593 -8.293 1.00 94.81 88 SER A CA 1
ATOM 704 C C . SER A 1 88 ? -1.508 1.429 -8.127 1.00 94.81 88 SER A C 1
ATOM 706 O O . SER A 1 88 ? -2.024 1.549 -7.009 1.00 94.81 88 SER A O 1
ATOM 708 N N . ASP A 1 89 ? -2.186 1.106 -9.222 1.00 96.81 89 ASP A N 1
ATOM 709 C CA . ASP A 1 89 ? -3.640 0.959 -9.278 1.00 96.81 89 ASP A CA 1
ATOM 710 C C . ASP A 1 89 ? -4.166 0.007 -8.196 1.00 96.81 89 ASP A C 1
ATOM 712 O O . ASP A 1 89 ? -5.129 0.318 -7.496 1.00 96.81 89 ASP A O 1
ATOM 716 N N . GLU A 1 90 ? -3.480 -1.116 -7.970 1.00 97.75 90 GLU A N 1
ATOM 717 C CA . GLU A 1 90 ? -3.877 -2.112 -6.974 1.00 97.75 90 GLU A CA 1
ATOM 718 C C . GLU A 1 90 ? -3.782 -1.574 -5.544 1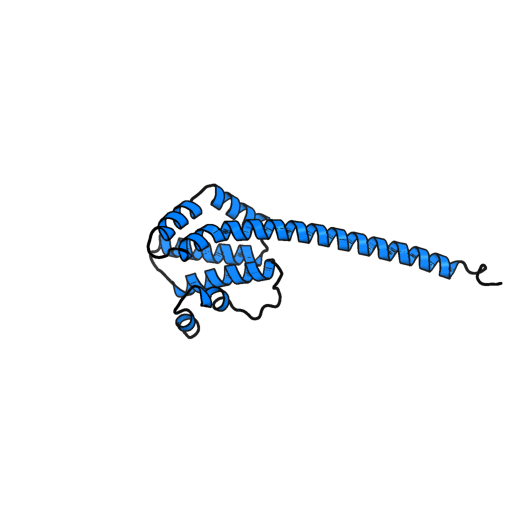.00 97.75 90 GLU A C 1
ATOM 720 O O . GLU A 1 90 ? -4.641 -1.867 -4.711 1.00 97.75 90 GLU A O 1
ATOM 725 N N . VAL A 1 91 ? -2.766 -0.753 -5.253 1.00 97.94 91 VAL A N 1
ATOM 726 C CA . VAL A 1 91 ? -2.611 -0.120 -3.937 1.00 97.94 91 VAL A CA 1
ATOM 727 C C . VAL A 1 91 ? -3.684 0.939 -3.728 1.00 97.94 91 VAL A C 1
ATOM 729 O O . VAL A 1 91 ? -4.277 1.001 -2.651 1.00 97.94 91 VAL A O 1
ATOM 732 N N . VAL A 1 92 ? -3.954 1.756 -4.749 1.00 98.06 92 VAL A N 1
ATOM 733 C CA . VAL A 1 92 ? -5.011 2.772 -4.697 1.00 98.06 92 VAL A CA 1
ATOM 734 C C . VAL A 1 92 ? -6.367 2.104 -4.464 1.00 98.06 92 VAL A C 1
ATOM 736 O O . VAL A 1 92 ? -7.100 2.507 -3.560 1.00 98.06 92 VAL A O 1
ATOM 739 N N . TRP A 1 93 ? -6.680 1.029 -5.192 1.00 98.31 93 TRP A N 1
ATOM 740 C CA . TRP A 1 93 ? -7.903 0.256 -4.977 1.00 98.31 93 TRP A CA 1
ATOM 741 C C . TRP A 1 93 ? -7.987 -0.353 -3.581 1.00 98.31 93 TRP A C 1
ATOM 743 O O . TRP A 1 93 ? -9.022 -0.217 -2.925 1.00 98.31 93 TRP A O 1
ATOM 753 N N . ALA A 1 94 ? -6.919 -0.991 -3.099 1.00 98.31 94 ALA A N 1
ATOM 754 C CA . ALA A 1 94 ? -6.906 -1.581 -1.765 1.00 98.31 94 ALA A CA 1
ATOM 755 C C . ALA A 1 94 ? -7.126 -0.519 -0.674 1.00 98.31 94 ALA A C 1
ATOM 757 O O . ALA A 1 94 ? -7.955 -0.713 0.215 1.00 98.31 94 ALA A O 1
ATOM 758 N N . ASN A 1 95 ? -6.461 0.636 -0.787 1.00 97.44 95 ASN A N 1
ATOM 759 C CA . ASN A 1 95 ? -6.620 1.749 0.145 1.00 97.44 95 ASN A CA 1
ATOM 760 C C . ASN A 1 95 ? -8.043 2.321 0.117 1.00 97.44 95 ASN A C 1
ATOM 762 O O . ASN A 1 95 ? -8.642 2.551 1.165 1.00 97.44 95 ASN A O 1
ATOM 766 N N . ASN A 1 96 ? -8.609 2.519 -1.074 1.00 97.12 96 ASN A N 1
ATOM 767 C CA . ASN A 1 96 ? -9.956 3.064 -1.219 1.00 97.12 96 ASN A CA 1
ATOM 768 C C . ASN A 1 96 ? -11.013 2.125 -0.631 1.00 97.12 96 ASN A C 1
ATOM 770 O O . ASN A 1 96 ? -11.917 2.586 0.064 1.00 97.12 96 ASN A O 1
ATOM 774 N N . ASN A 1 97 ? -10.883 0.814 -0.852 1.00 97.75 97 ASN A N 1
ATOM 775 C CA . ASN A 1 97 ? -11.786 -0.178 -0.267 1.00 97.75 97 ASN A CA 1
ATOM 776 C C . ASN A 1 97 ? -11.684 -0.209 1.260 1.00 97.75 97 ASN A C 1
ATOM 778 O O . ASN A 1 97 ? -12.711 -0.204 1.940 1.00 97.75 97 ASN A O 1
ATOM 782 N N . PHE A 1 98 ? -10.462 -0.167 1.792 1.00 96.12 98 PHE A N 1
ATOM 783 C CA . PHE A 1 98 ? -10.212 -0.100 3.227 1.00 96.12 98 PHE A CA 1
ATOM 784 C C . PHE A 1 98 ? -10.831 1.154 3.866 1.00 96.12 98 PHE A C 1
ATOM 786 O O . PHE A 1 98 ? -11.642 1.047 4.786 1.00 96.12 98 PHE A O 1
ATOM 793 N N . MET A 1 99 ? -10.543 2.342 3.326 1.00 93.81 99 MET A N 1
ATOM 794 C CA . MET A 1 99 ? -11.068 3.605 3.858 1.00 93.81 99 MET A CA 1
ATOM 795 C C . MET A 1 99 ? -12.588 3.718 3.713 1.00 93.81 99 MET A C 1
ATOM 797 O O . MET A 1 99 ? -13.262 4.176 4.633 1.00 93.81 99 MET A O 1
ATOM 801 N N . LYS A 1 100 ? -13.156 3.254 2.592 1.00 95.06 100 LYS A N 1
ATOM 802 C CA . LYS A 1 100 ? -14.613 3.191 2.402 1.00 95.06 100 LYS A CA 1
ATOM 803 C C . LYS A 1 100 ? -15.275 2.322 3.470 1.00 95.06 100 LYS A C 1
ATOM 805 O O . LYS A 1 100 ? -16.324 2.699 3.987 1.00 95.06 100 LYS A O 1
ATOM 810 N N . HIS A 1 101 ? -14.681 1.173 3.793 1.00 94.88 101 HIS A N 1
ATOM 811 C CA . HIS A 1 101 ? -15.199 0.293 4.836 1.00 94.88 101 HIS A CA 1
ATOM 812 C C . HIS A 1 101 ? -15.119 0.960 6.219 1.00 94.88 101 HIS A C 1
ATOM 814 O O . HIS A 1 101 ? -16.109 0.950 6.947 1.00 94.88 101 HIS A O 1
ATOM 820 N N . ALA A 1 102 ? -14.004 1.628 6.540 1.00 90.81 102 ALA A N 1
ATOM 821 C CA . ALA A 1 102 ? -13.847 2.399 7.778 1.00 90.81 102 ALA A CA 1
ATOM 822 C C . ALA A 1 102 ? -14.903 3.501 7.938 1.00 90.81 102 ALA A C 1
ATOM 824 O O . ALA A 1 102 ? -15.577 3.553 8.966 1.00 90.81 102 ALA A O 1
ATOM 825 N N . TYR A 1 103 ? -15.128 4.318 6.907 1.00 91.31 103 TYR A N 1
ATOM 826 C CA . TYR A 1 103 ? -16.156 5.363 6.957 1.00 91.31 103 TYR A CA 1
ATOM 827 C C . TYR A 1 103 ? -17.575 4.798 7.045 1.00 91.31 103 TYR A C 1
ATOM 829 O O . TYR A 1 103 ? -18.434 5.362 7.723 1.00 91.31 103 TYR A O 1
ATOM 837 N N . LYS A 1 104 ? -17.846 3.660 6.397 1.00 93.12 104 LYS A N 1
ATOM 838 C CA . LYS A 1 104 ? -19.140 2.983 6.532 1.00 93.12 104 LYS A CA 1
ATOM 839 C C . LYS A 1 104 ? -19.370 2.494 7.966 1.00 93.12 104 LYS A C 1
ATOM 841 O O . LYS A 1 104 ? -20.463 2.679 8.497 1.00 93.12 104 LYS A O 1
ATOM 846 N N . ALA A 1 105 ? -18.363 1.893 8.591 1.00 91.00 105 ALA A N 1
ATOM 847 C CA . ALA A 1 105 ? -18.458 1.420 9.969 1.00 91.00 105 ALA A CA 1
ATOM 848 C C . ALA A 1 105 ? -18.663 2.579 10.963 1.00 91.00 105 ALA A C 1
ATOM 850 O O . ALA A 1 105 ? -19.469 2.466 11.882 1.00 91.00 105 ALA A O 1
ATOM 851 N N . GLU A 1 106 ? -17.996 3.715 10.738 1.00 87.31 106 GLU A N 1
ATOM 852 C CA . GLU A 1 106 ? -18.174 4.944 11.524 1.00 87.31 106 GLU A CA 1
ATOM 853 C C . GLU A 1 106 ? -19.593 5.517 11.391 1.00 87.31 106 GLU A C 1
ATOM 855 O O . GLU A 1 106 ? -20.249 5.799 12.389 1.00 87.31 106 GLU A O 1
ATOM 860 N N . THR A 1 107 ? -20.094 5.647 10.161 1.00 91.00 107 THR A N 1
ATOM 861 C CA . THR A 1 107 ? -21.406 6.262 9.887 1.00 91.00 107 THR A CA 1
ATOM 862 C C . THR A 1 107 ? -22.593 5.394 10.292 1.00 91.00 107 THR A C 1
ATOM 864 O O . THR A 1 107 ? -23.619 5.919 10.713 1.00 91.00 107 THR A O 1
ATOM 867 N N . THR A 1 108 ? -22.482 4.073 10.146 1.00 90.38 108 THR A N 1
ATOM 868 C CA . THR A 1 108 ? -23.589 3.140 10.424 1.00 90.38 108 THR A CA 1
ATOM 869 C C . THR A 1 108 ? -23.531 2.534 11.823 1.00 90.38 108 THR A C 1
ATOM 871 O O . THR A 1 108 ? -24.512 1.944 12.267 1.00 90.38 108 THR A O 1
ATOM 874 N N . GLY A 1 109 ? -22.381 2.611 12.500 1.00 87.06 109 GLY A N 1
ATOM 875 C CA . GLY A 1 109 ? -22.121 1.910 13.759 1.00 87.06 109 GLY A CA 1
ATOM 876 C C . GLY A 1 109 ? -21.965 0.389 13.618 1.00 87.06 109 GLY A C 1
ATOM 877 O O . GLY A 1 109 ? -21.596 -0.272 14.588 1.00 87.06 109 GLY A O 1
ATOM 878 N N . ILE A 1 110 ? -22.208 -0.183 12.432 1.00 84.62 110 ILE A N 1
ATOM 879 C CA . ILE A 1 110 ? -22.063 -1.618 12.167 1.00 84.62 110 ILE A CA 1
ATOM 880 C C . ILE A 1 110 ? -20.588 -1.917 11.913 1.00 84.62 110 ILE A C 1
ATOM 882 O O . ILE A 1 110 ? -20.015 -1.486 10.914 1.00 84.62 110 ILE A O 1
ATOM 886 N N . GLN A 1 111 ? -19.982 -2.679 12.819 1.00 88.12 111 GLN A N 1
ATOM 887 C CA . GLN A 1 111 ? -18.581 -3.076 12.734 1.00 88.12 111 GLN A CA 1
ATOM 888 C C . GLN A 1 111 ? -18.462 -4.481 12.139 1.00 88.12 111 GLN A C 1
ATOM 890 O O . GLN A 1 111 ? -19.112 -5.412 12.614 1.00 88.12 111 GLN A O 1
ATOM 895 N N . ASP A 1 112 ? -17.575 -4.646 11.158 1.00 90.50 112 ASP A N 1
ATOM 896 C CA . ASP A 1 112 ? -17.096 -5.952 10.694 1.00 90.50 112 ASP A CA 1
ATOM 897 C C . ASP A 1 112 ? -15.569 -6.015 10.869 1.00 90.50 112 ASP A C 1
ATOM 899 O O . ASP A 1 112 ? -14.803 -5.694 9.955 1.00 90.50 112 ASP A O 1
ATOM 903 N N . PRO A 1 113 ? -15.090 -6.384 12.073 1.00 87.88 113 PRO A N 1
ATOM 904 C CA . PRO A 1 113 ? -13.661 -6.412 12.361 1.00 87.88 113 PRO A CA 1
ATOM 905 C C . PRO A 1 113 ? -12.888 -7.375 11.457 1.00 87.88 113 PRO A C 1
ATOM 907 O O . PRO A 1 113 ? -11.724 -7.117 11.151 1.00 87.88 113 PRO A O 1
ATOM 910 N N . LYS A 1 114 ? -13.520 -8.476 11.020 1.00 89.88 114 LYS A N 1
ATOM 911 C CA . LYS A 1 114 ? -12.888 -9.463 10.140 1.00 89.88 114 LYS A CA 1
ATOM 912 C C . LYS A 1 114 ? -12.604 -8.844 8.780 1.00 89.88 114 LYS A C 1
ATOM 914 O O . LYS A 1 114 ? -11.467 -8.907 8.315 1.00 89.88 114 LYS A O 1
ATOM 919 N N . GLU A 1 115 ? -13.609 -8.221 8.172 1.00 93.19 115 GLU A N 1
ATOM 920 C CA . GLU A 1 115 ? -13.440 -7.566 6.877 1.00 9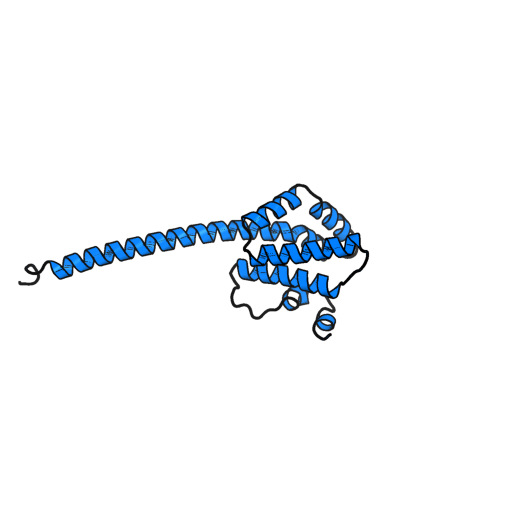3.19 115 GLU A CA 1
ATOM 921 C C . GLU A 1 115 ? -12.478 -6.374 6.970 1.00 93.19 115 GLU A C 1
ATOM 923 O O . GLU A 1 115 ? -11.628 -6.205 6.096 1.00 93.19 115 GLU A O 1
ATOM 928 N N . MET A 1 116 ? -12.517 -5.608 8.066 1.00 91.56 116 MET A N 1
ATOM 929 C CA . MET A 1 116 ? -11.549 -4.536 8.322 1.00 91.56 116 MET A CA 1
ATOM 930 C C . MET A 1 116 ? -10.103 -5.053 8.329 1.00 91.56 116 MET A C 1
ATOM 932 O O . MET A 1 116 ? -9.230 -4.478 7.675 1.00 91.56 116 MET A O 1
ATOM 936 N N . MET A 1 117 ? -9.846 -6.157 9.040 1.00 90.88 117 MET A N 1
ATOM 937 C CA . MET A 1 117 ? -8.525 -6.791 9.087 1.00 90.88 117 MET A CA 1
ATOM 938 C C . MET A 1 117 ? -8.119 -7.345 7.721 1.00 90.88 117 MET A C 1
ATOM 940 O O . MET A 1 117 ? -6.994 -7.111 7.283 1.00 90.88 117 MET A O 1
ATOM 944 N N . ARG A 1 118 ? -9.032 -8.008 7.004 1.00 94.81 118 ARG A N 1
ATOM 945 C CA . ARG A 1 118 ? -8.763 -8.525 5.656 1.00 94.81 118 ARG A CA 1
ATOM 946 C C . ARG A 1 118 ? -8.380 -7.403 4.686 1.00 94.81 118 ARG A C 1
ATOM 948 O O . ARG A 1 118 ? -7.391 -7.522 3.967 1.00 94.81 118 ARG A O 1
ATOM 955 N N . LEU A 1 119 ? -9.118 -6.290 4.688 1.00 96.19 119 LEU A N 1
ATOM 956 C CA . LEU A 1 119 ? -8.843 -5.122 3.842 1.00 96.19 119 LEU A CA 1
ATOM 957 C C . LEU A 1 119 ? -7.521 -4.434 4.205 1.00 96.19 119 LEU A C 1
ATOM 959 O O . LEU A 1 119 ? -6.779 -4.022 3.312 1.00 96.19 119 LEU A O 1
ATOM 963 N N . TRP A 1 120 ? -7.193 -4.352 5.495 1.00 94.50 120 TRP A N 1
ATOM 964 C CA . TRP A 1 120 ? -5.899 -3.846 5.951 1.00 94.50 120 TRP A CA 1
ATOM 965 C C . TRP A 1 120 ? -4.738 -4.727 5.472 1.00 94.50 120 TRP A C 1
ATOM 967 O O . TRP A 1 120 ? -3.779 -4.239 4.870 1.00 94.50 120 TRP A O 1
ATOM 977 N N . GLY A 1 121 ? -4.852 -6.041 5.663 1.00 95.62 121 GLY A N 1
ATOM 978 C CA . GLY A 1 121 ? -3.884 -7.018 5.172 1.00 95.62 121 GLY A CA 1
ATOM 979 C C . GLY A 1 121 ? -3.715 -6.960 3.653 1.00 95.62 121 GLY A C 1
ATOM 980 O O . GLY A 1 121 ? -2.592 -6.967 3.142 1.00 95.62 121 GLY A O 1
ATOM 981 N N . LYS A 1 122 ? -4.826 -6.785 2.927 1.00 97.81 122 LYS A N 1
ATOM 982 C CA . LYS A 1 122 ? -4.837 -6.598 1.473 1.00 97.81 122 LYS A CA 1
ATOM 983 C C . LYS A 1 122 ? -4.056 -5.357 1.046 1.00 97.81 122 LYS A C 1
ATOM 985 O O . LYS A 1 122 ? -3.261 -5.439 0.113 1.00 97.81 122 LYS A O 1
ATOM 990 N N . LEU A 1 123 ? -4.229 -4.228 1.735 1.00 97.81 123 LEU A N 1
ATOM 991 C CA . LEU A 1 123 ? -3.460 -3.009 1.467 1.00 97.81 123 LEU A CA 1
ATOM 992 C C . LEU A 1 123 ? -1.951 -3.240 1.643 1.00 97.81 123 LEU A C 1
ATOM 994 O O . LEU A 1 123 ? -1.169 -2.885 0.758 1.00 97.81 123 LEU A O 1
ATOM 998 N N . LEU A 1 124 ? -1.534 -3.888 2.735 1.00 96.88 124 LEU A N 1
ATOM 999 C CA . LEU A 1 124 ? -0.122 -4.222 2.964 1.00 96.88 124 LEU A CA 1
ATOM 1000 C C . LEU A 1 124 ? 0.436 -5.154 1.880 1.00 96.88 124 LEU A C 1
ATOM 1002 O O . LEU A 1 124 ? 1.564 -4.960 1.416 1.00 96.88 124 LEU A O 1
ATOM 1006 N N . LEU A 1 125 ? -0.350 -6.146 1.459 1.00 98.00 125 LEU A N 1
ATOM 1007 C CA . LEU A 1 125 ? 0.032 -7.093 0.418 1.00 98.00 125 LEU A CA 1
ATOM 1008 C C . LEU A 1 125 ? 0.259 -6.391 -0.929 1.00 98.00 125 LEU A C 1
ATOM 1010 O O . LEU A 1 125 ? 1.282 -6.618 -1.580 1.00 98.00 125 LEU A O 1
ATOM 1014 N N . GLU A 1 126 ? -0.656 -5.511 -1.341 1.00 98.06 126 GLU A N 1
ATOM 1015 C CA . GLU A 1 126 ? -0.518 -4.772 -2.601 1.00 98.06 126 GLU A CA 1
ATOM 1016 C C . GLU A 1 126 ? 0.643 -3.764 -2.548 1.00 98.06 126 GLU A C 1
ATOM 1018 O O . GLU A 1 126 ? 1.412 -3.660 -3.508 1.00 98.06 126 GLU A O 1
ATOM 1023 N N . ILE A 1 127 ? 0.881 -3.109 -1.403 1.00 97.44 127 ILE A N 1
ATOM 1024 C CA . ILE A 1 127 ? 2.079 -2.275 -1.191 1.00 97.44 127 ILE A CA 1
ATOM 1025 C C . ILE A 1 127 ? 3.351 -3.114 -1.375 1.00 97.44 127 ILE A C 1
ATOM 1027 O O . ILE A 1 127 ? 4.264 -2.724 -2.109 1.00 97.44 127 ILE A O 1
ATOM 1031 N N . ARG A 1 128 ? 3.411 -4.302 -0.761 1.00 95.94 128 ARG A N 1
ATOM 1032 C CA . ARG A 1 128 ? 4.560 -5.215 -0.858 1.00 95.94 128 ARG A CA 1
ATOM 1033 C C . ARG A 1 128 ? 4.842 -5.628 -2.311 1.00 95.94 128 ARG A C 1
ATOM 1035 O O . ARG A 1 128 ? 6.012 -5.677 -2.715 1.00 95.94 128 ARG A O 1
ATOM 1042 N N . LYS A 1 129 ? 3.795 -5.913 -3.094 1.00 96.69 129 LYS A N 1
ATOM 1043 C CA . LYS A 1 129 ? 3.886 -6.256 -4.526 1.00 96.69 129 LYS A CA 1
ATOM 1044 C C . LYS A 1 129 ? 4.361 -5.070 -5.364 1.00 96.69 129 LYS A C 1
ATOM 1046 O O . LYS A 1 129 ? 5.297 -5.231 -6.151 1.00 96.69 129 LYS A O 1
ATOM 1051 N N . SER A 1 130 ? 3.787 -3.887 -5.139 1.00 95.25 130 SER A N 1
ATOM 1052 C CA . SER A 1 130 ? 4.159 -2.631 -5.808 1.00 95.25 130 SER A CA 1
ATOM 1053 C C . SER A 1 130 ? 5.637 -2.268 -5.586 1.00 95.25 130 SER A C 1
ATOM 1055 O O . SER A 1 130 ? 6.315 -1.800 -6.504 1.00 95.25 130 SER A O 1
ATOM 1057 N N . LEU A 1 131 ? 6.190 -2.590 -4.410 1.00 93.88 131 LEU A N 1
ATOM 1058 C CA . LEU A 1 131 ? 7.608 -2.397 -4.077 1.00 93.88 131 LEU A CA 1
ATOM 1059 C C . LEU A 1 131 ? 8.569 -3.467 -4.635 1.00 93.88 131 LEU A C 1
ATOM 1061 O O . LEU A 1 131 ? 9.778 -3.331 -4.458 1.00 93.88 131 LEU A O 1
ATOM 1065 N N . GLY A 1 132 ? 8.072 -4.498 -5.326 1.00 91.81 132 GLY A N 1
ATOM 1066 C CA . GLY A 1 132 ? 8.903 -5.459 -6.066 1.00 91.81 132 GLY A CA 1
ATOM 1067 C C . GLY A 1 132 ? 8.599 -6.934 -5.801 1.00 91.81 132 GLY A C 1
ATOM 1068 O O . GLY A 1 132 ? 9.041 -7.791 -6.564 1.00 91.81 132 GLY A O 1
ATOM 1069 N N . ASN A 1 133 ? 7.801 -7.270 -4.784 1.00 94.38 133 ASN A N 1
ATOM 1070 C CA . ASN A 1 133 ? 7.506 -8.666 -4.429 1.00 94.38 133 ASN A CA 1
ATOM 1071 C C . ASN A 1 133 ? 6.317 -9.237 -5.223 1.00 94.38 133 ASN A C 1
ATOM 1073 O O . ASN A 1 133 ? 5.387 -9.797 -4.644 1.00 94.38 133 ASN A O 1
ATOM 1077 N N . LYS A 1 134 ? 6.325 -9.092 -6.553 1.00 92.81 134 LYS A N 1
ATOM 1078 C CA . LYS A 1 134 ? 5.175 -9.431 -7.416 1.00 92.81 134 LYS A CA 1
ATOM 1079 C C . LYS A 1 134 ? 4.748 -10.906 -7.348 1.00 92.81 134 LYS A C 1
ATOM 1081 O O . LYS A 1 134 ? 3.574 -11.201 -7.515 1.00 92.81 134 LYS A O 1
ATOM 1086 N N . LYS A 1 135 ? 5.686 -11.828 -7.096 1.00 94.31 135 LYS A N 1
ATOM 1087 C CA . LYS A 1 135 ? 5.459 -13.290 -7.063 1.00 94.31 135 LYS A CA 1
ATOM 1088 C C . LYS A 1 135 ? 5.330 -13.852 -5.640 1.00 94.31 135 LYS A C 1
ATOM 1090 O O . LYS A 1 135 ? 5.763 -14.970 -5.372 1.00 94.31 135 LYS A O 1
ATOM 1095 N N . THR A 1 136 ? 4.829 -13.053 -4.701 1.00 95.50 136 THR A N 1
ATOM 1096 C CA . THR A 1 136 ? 4.636 -13.514 -3.322 1.00 95.50 136 THR A CA 1
ATOM 1097 C C . THR A 1 136 ? 3.544 -14.584 -3.242 1.00 95.50 136 THR A C 1
ATOM 1099 O O . THR A 1 136 ? 2.578 -14.539 -3.998 1.00 95.50 136 THR A O 1
ATOM 1102 N N . LYS A 1 137 ? 3.724 -15.547 -2.333 1.00 96.31 137 LYS A N 1
ATOM 1103 C CA . LYS A 1 137 ? 2.716 -16.558 -1.980 1.00 96.31 137 LYS A CA 1
ATOM 1104 C C . LYS A 1 137 ? 1.927 -16.190 -0.719 1.00 96.31 137 LYS A C 1
ATOM 1106 O O . LYS A 1 137 ? 1.078 -16.969 -0.319 1.00 96.31 137 LYS A O 1
ATOM 1111 N N . LEU A 1 138 ? 2.259 -15.057 -0.094 1.00 95.81 138 LEU A N 1
ATOM 1112 C CA . LEU A 1 138 ? 1.572 -14.566 1.096 1.00 95.81 138 LEU A CA 1
ATOM 1113 C C . LEU A 1 138 ? 0.190 -14.051 0.707 1.00 95.81 138 LEU A C 1
ATOM 1115 O O . LEU A 1 138 ? 0.055 -13.380 -0.325 1.00 95.81 138 LEU A O 1
ATOM 1119 N N . ASP A 1 139 ? -0.795 -14.324 1.549 1.00 94.62 139 ASP A N 1
ATOM 1120 C CA . ASP A 1 139 ? -2.121 -13.729 1.446 1.00 94.62 139 ASP A CA 1
ATOM 1121 C C . ASP A 1 139 ? -2.279 -12.497 2.358 1.00 94.62 139 ASP A C 1
ATOM 1123 O O . ASP A 1 139 ? -1.339 -12.028 3.003 1.00 94.62 139 ASP A O 1
ATOM 1127 N N . GLU A 1 140 ? -3.471 -11.906 2.359 1.00 94.31 140 GLU A N 1
ATOM 1128 C CA . GLU A 1 140 ? -3.814 -10.765 3.210 1.00 94.31 140 GLU A CA 1
ATOM 1129 C C . GLU A 1 140 ? -3.724 -11.048 4.722 1.00 94.31 140 GLU A C 1
ATOM 1131 O O . GLU A 1 140 ? -3.356 -10.144 5.473 1.00 94.31 140 GLU A O 1
ATOM 1136 N N . PHE A 1 141 ? -4.012 -12.263 5.193 1.00 93.12 141 PHE A N 1
ATOM 1137 C CA . PHE A 1 141 ? -3.941 -12.601 6.619 1.00 93.12 141 PHE A CA 1
ATOM 1138 C C . PHE A 1 141 ? -2.501 -12.861 7.068 1.00 93.12 141 PHE A C 1
ATOM 1140 O O . PHE A 1 141 ? -2.099 -12.412 8.146 1.00 93.12 141 PHE A O 1
ATOM 1147 N N . ASP A 1 142 ? -1.687 -13.478 6.212 1.00 94.00 142 ASP A N 1
ATOM 1148 C CA . ASP A 1 142 ? -0.255 -13.671 6.432 1.00 94.00 142 ASP A CA 1
ATOM 1149 C C . ASP A 1 142 ? 0.470 -12.350 6.697 1.00 94.00 142 ASP A C 1
ATOM 1151 O O . ASP A 1 142 ? 1.363 -12.284 7.547 1.00 94.00 142 ASP A O 1
ATOM 1155 N N . MET A 1 143 ? 0.056 -11.271 6.023 1.00 93.94 143 MET A N 1
ATOM 1156 C CA . MET A 1 143 ? 0.620 -9.934 6.238 1.00 93.94 143 MET A CA 1
ATOM 1157 C C . MET A 1 143 ? 0.420 -9.413 7.669 1.00 93.94 143 MET A C 1
ATOM 1159 O O . MET A 1 143 ? 1.152 -8.517 8.091 1.00 93.94 143 MET A O 1
ATOM 1163 N N . LEU A 1 144 ? -0.547 -9.956 8.415 1.00 91.69 144 LEU A N 1
ATOM 1164 C CA . LEU A 1 144 ? -0.940 -9.503 9.751 1.00 91.69 144 LEU A CA 1
ATOM 1165 C C . LEU A 1 144 ? -0.587 -10.485 10.870 1.00 91.69 144 LEU A C 1
ATOM 1167 O O . LEU A 1 144 ? -0.708 -10.127 12.043 1.00 91.69 144 LEU A O 1
ATOM 1171 N N . ARG A 1 145 ? -0.119 -11.693 10.537 1.00 89.62 145 ARG A N 1
ATOM 1172 C CA . ARG A 1 145 ? 0.034 -12.818 11.476 1.00 89.62 145 ARG A CA 1
ATOM 1173 C C . ARG A 1 145 ? 0.918 -12.516 12.689 1.00 89.62 145 ARG A C 1
ATOM 1175 O O . ARG A 1 145 ? 0.644 -12.987 13.784 1.00 89.62 145 ARG A O 1
ATOM 1182 N N . ALA A 1 146 ? 1.928 -11.662 12.529 1.00 86.31 146 ALA A N 1
ATOM 1183 C CA . ALA A 1 146 ? 2.785 -11.231 13.638 1.00 86.31 146 ALA A CA 1
ATOM 1184 C C . ALA A 1 146 ? 2.183 -10.104 14.505 1.00 86.31 146 ALA A C 1
ATOM 1186 O O . ALA A 1 146 ? 2.622 -9.898 15.633 1.00 86.31 146 ALA A O 1
ATOM 1187 N N . MET A 1 147 ? 1.209 -9.350 13.985 1.00 83.00 147 MET A N 1
ATOM 1188 C CA . MET A 1 147 ? 0.633 -8.165 14.639 1.00 83.00 147 MET A CA 1
ATOM 1189 C C . MET A 1 147 ? -0.686 -8.469 15.361 1.00 83.00 147 MET A C 1
ATOM 1191 O O . MET A 1 147 ? -1.075 -7.735 16.269 1.00 83.00 147 MET A O 1
ATOM 1195 N N . VAL A 1 148 ? -1.375 -9.548 14.979 1.00 82.19 148 VAL A N 1
ATOM 1196 C CA . VAL A 1 148 ? -2.699 -9.916 15.495 1.00 82.19 148 VAL A CA 1
ATOM 1197 C C . VAL A 1 148 ? -2.655 -11.335 16.062 1.00 82.19 148 VAL A C 1
ATOM 1199 O O . VAL A 1 148 ? -2.531 -12.300 15.318 1.00 82.19 148 VAL A O 1
ATOM 1202 N N . LYS A 1 149 ? -2.795 -11.462 17.390 1.00 78.19 149 LYS A N 1
ATOM 1203 C CA . LYS A 1 149 ? -2.642 -12.735 18.127 1.00 78.19 149 LYS A CA 1
ATOM 1204 C C . LYS A 1 149 ? -3.563 -13.868 17.662 1.00 78.19 149 LYS A C 1
ATOM 1206 O O . LYS A 1 149 ? -3.183 -15.024 17.764 1.00 78.19 149 LYS A O 1
ATOM 1211 N N . ASP A 1 150 ? -4.766 -13.534 17.207 1.00 80.00 150 ASP A N 1
ATOM 1212 C CA . ASP A 1 150 ? -5.836 -14.493 16.912 1.00 80.00 150 ASP A CA 1
ATOM 1213 C C . ASP A 1 150 ? -6.239 -14.487 15.425 1.00 80.00 150 ASP A C 1
ATOM 1215 O O . ASP A 1 150 ? -7.379 -14.818 15.093 1.00 80.00 150 ASP A O 1
ATOM 1219 N N . ILE A 1 151 ? -5.332 -14.089 14.519 1.00 80.06 151 ILE A N 1
ATOM 1220 C CA . ILE A 1 151 ? -5.647 -13.970 13.084 1.00 80.06 151 ILE A CA 1
ATOM 1221 C C . ILE A 1 151 ? -6.141 -15.299 12.487 1.00 80.06 151 ILE A C 1
ATOM 1223 O O . ILE A 1 151 ? -7.059 -15.300 11.671 1.00 80.06 151 ILE A O 1
ATOM 1227 N N . ASP A 1 152 ? -5.614 -16.429 12.969 1.00 81.50 152 ASP A N 1
ATOM 1228 C CA . ASP A 1 152 ? -5.929 -17.776 12.475 1.00 81.50 152 ASP A CA 1
ATOM 1229 C C . ASP A 1 152 ? -7.417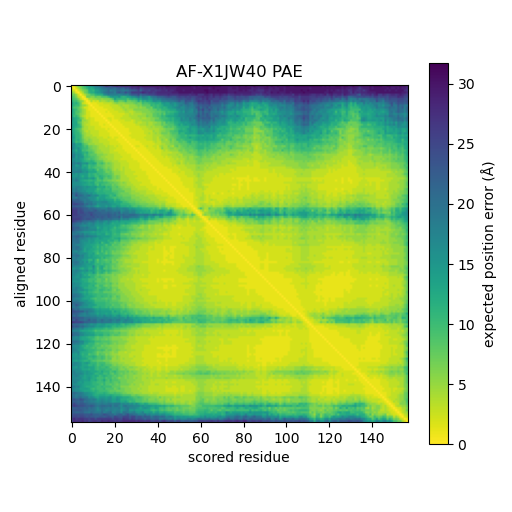 -18.129 12.659 1.00 81.50 152 ASP A C 1
ATOM 1231 O O . ASP A 1 152 ? -7.999 -18.897 11.896 1.00 81.50 152 ASP A O 1
ATOM 1235 N N . LYS A 1 153 ? -8.089 -17.516 13.646 1.00 80.38 153 LYS A N 1
ATOM 1236 C CA . LYS A 1 153 ? -9.533 -17.704 13.877 1.00 80.38 153 LYS A CA 1
ATOM 1237 C C . LYS A 1 153 ? -10.396 -17.035 12.804 1.00 80.38 153 LYS A C 1
ATOM 1239 O O . LYS A 1 153 ? -11.585 -17.339 12.704 1.00 80.38 153 LYS A O 1
ATOM 1244 N N . LEU A 1 154 ? -9.827 -16.107 12.037 1.00 72.12 154 LEU A N 1
ATOM 1245 C CA . LEU A 1 154 ? -10.509 -15.377 10.971 1.00 72.12 154 LEU A CA 1
ATOM 1246 C C . LEU A 1 154 ? -10.341 -16.051 9.605 1.00 72.12 154 LEU A C 1
ATOM 1248 O O . LEU A 1 154 ? -11.203 -15.858 8.749 1.00 72.12 154 LEU A O 1
ATOM 1252 N N . GLU A 1 155 ? -9.291 -16.857 9.429 1.00 66.94 155 GLU A N 1
ATOM 1253 C CA . GLU A 1 155 ? -8.953 -17.576 8.190 1.00 66.94 155 GLU A CA 1
ATOM 1254 C C . GLU A 1 155 ? -9.965 -18.700 7.867 1.00 66.94 155 GLU A C 1
ATOM 1256 O O . GLU A 1 155 ? -10.252 -18.971 6.705 1.00 66.94 155 GLU A O 1
ATOM 1261 N N . HIS A 1 156 ? -10.576 -19.314 8.891 1.00 55.34 156 HIS A N 1
ATOM 1262 C CA . HIS A 1 156 ? -11.380 -20.544 8.769 1.00 55.34 156 HIS A CA 1
ATOM 1263 C C . HIS A 1 156 ? -12.891 -20.399 9.061 1.00 55.34 156 HIS A C 1
ATOM 1265 O O . HIS A 1 156 ? -13.519 -21.320 9.585 1.00 55.34 156 HIS A O 1
ATOM 1271 N N . LYS A 1 157 ? -13.505 -19.265 8.720 1.00 44.59 157 LYS A N 1
ATOM 1272 C CA . LYS A 1 157 ? -14.972 -19.079 8.758 1.00 44.59 157 LYS A CA 1
ATOM 1273 C C . LYS A 1 157 ? -15.477 -18.426 7.486 1.00 44.59 157 LYS A C 1
ATOM 1275 O O . LYS A 1 157 ? -16.647 -18.668 7.146 1.00 44.59 157 LYS A O 1
#

Secondary structure (DSSP, 8-state):
--TTS--HHHHHHHHHHHHHHHHHHHHHHHHHHHHHHHHHHHHHHHHHHHHHHHHHH-TTTTHHHHHHHHHTSHHHHHHHHHHHHHS-HHHHHHHHHHHHHHHHHHHH----HHHHHHHHHHHHHHHHHHTT-TT----TTGGGTTT-TTTHHHHT-

Foldseek 3Di:
DCPVVDCVVVVCVVVVVVVVVVVVVVVVVVVVVLVVLLVLLVVLLCLLCVLVVLCLVPVPPCSVVSSVVSCPDPVNVVSLVVCVVRPDPQLVVLVVVLVVLVVCCVVVVDDDVLVNQLSQLSNQVSSVCSSPPVPDPDHSLNSCPVRDPCSVVSVPD

Radius of gyration: 24.45 Å; Cα contacts (8 Å, |Δi|>4): 105; chains: 1; bounding box: 67×39×77 Å

Mean predicted aligned error: 7.41 Å

Organism: NCBI:txid412755